Protein AF-A0A1I8GJC5-F1 (afdb_monomer)

Structure (mmCIF, N/CA/C/O backbone):
data_AF-A0A1I8GJC5-F1
#
_entry.id   AF-A0A1I8GJC5-F1
#
loop_
_atom_site.group_PDB
_atom_site.id
_atom_site.type_symbol
_atom_site.label_atom_id
_atom_site.label_alt_id
_atom_site.label_comp_id
_atom_site.label_asym_id
_atom_site.label_entity_id
_atom_site.label_seq_id
_atom_site.pdbx_PDB_ins_code
_atom_site.Cartn_x
_atom_site.Cartn_y
_atom_site.Cartn_z
_atom_site.occupancy
_atom_site.B_iso_or_equiv
_atom_site.auth_seq_id
_atom_site.auth_comp_id
_atom_site.auth_asym_id
_atom_site.auth_atom_id
_atom_site.pdbx_PDB_model_num
ATOM 1 N N . VAL A 1 1 ? -15.280 -0.459 30.182 1.00 90.94 1 VAL A N 1
ATOM 2 C CA . VAL A 1 1 ? -14.118 -1.368 30.127 1.00 90.94 1 VAL A CA 1
ATOM 3 C C . VAL A 1 1 ? -14.474 -2.758 30.652 1.00 90.94 1 VAL A C 1
ATOM 5 O O . VAL A 1 1 ? -15.281 -2.865 31.575 1.00 90.94 1 VAL A O 1
ATOM 8 N N . PHE A 1 2 ? -13.983 -3.815 30.013 1.00 93.38 2 PHE A N 1
ATOM 9 C CA . PHE A 1 2 ? -13.969 -5.197 30.502 1.00 93.38 2 PHE A CA 1
ATOM 10 C C . PHE A 1 2 ? -12.514 -5.591 30.737 1.00 93.38 2 PHE A C 1
ATOM 12 O O . PHE A 1 2 ? -11.687 -5.322 29.874 1.00 93.38 2 PHE A O 1
ATOM 19 N N . THR A 1 3 ? -12.233 -6.234 31.864 1.00 94.88 3 THR A N 1
ATOM 20 C CA . THR A 1 3 ? -10.883 -6.646 32.257 1.00 94.88 3 THR A CA 1
ATOM 21 C C . THR A 1 3 ? -10.835 -8.170 32.285 1.00 94.88 3 THR A C 1
ATOM 23 O O . THR A 1 3 ? -11.665 -8.811 32.934 1.00 94.88 3 THR A O 1
ATOM 26 N N . CYS A 1 4 ? -9.896 -8.764 31.550 1.00 92.88 4 CYS A N 1
ATOM 27 C CA . CYS A 1 4 ? -9.700 -10.208 31.521 1.00 92.88 4 CYS A CA 1
ATOM 28 C C . CYS A 1 4 ? -9.062 -10.684 32.831 1.00 92.88 4 CYS A C 1
ATOM 30 O O . CYS A 1 4 ? -7.981 -10.235 33.188 1.00 92.88 4 CYS A O 1
ATOM 32 N N . LEU A 1 5 ? -9.676 -11.650 33.514 1.00 93.81 5 LEU A N 1
ATOM 33 C CA . LEU A 1 5 ? -9.155 -12.169 34.787 1.00 93.81 5 LEU A CA 1
ATOM 34 C C . LEU A 1 5 ? -7.937 -13.098 34.635 1.00 93.81 5 LEU A C 1
ATOM 36 O O . LEU A 1 5 ? -7.318 -13.447 35.632 1.00 93.81 5 LEU A O 1
ATOM 40 N N . ASN A 1 6 ? -7.606 -13.522 33.411 1.00 95.00 6 ASN A N 1
ATOM 41 C CA . ASN A 1 6 ? -6.483 -14.427 33.147 1.00 95.00 6 ASN A CA 1
ATOM 42 C C . ASN A 1 6 ? -5.209 -13.700 32.684 1.00 95.00 6 ASN A C 1
ATOM 44 O O . ASN A 1 6 ? -4.111 -14.163 32.963 1.00 95.00 6 ASN A O 1
ATOM 48 N N . CYS A 1 7 ? -5.345 -12.597 31.939 1.00 93.62 7 CYS A N 1
ATOM 49 C CA . CYS A 1 7 ? -4.209 -11.844 31.389 1.00 93.62 7 CYS A CA 1
ATOM 50 C C . CYS A 1 7 ? -4.231 -10.349 31.725 1.00 93.62 7 CYS A C 1
ATOM 52 O O . CYS A 1 7 ? -3.437 -9.605 31.163 1.00 93.62 7 CYS A O 1
ATOM 54 N N . GLU A 1 8 ? -5.172 -9.905 32.565 1.00 92.19 8 GLU A N 1
ATOM 55 C CA . GLU A 1 8 ? -5.334 -8.515 33.032 1.00 92.19 8 GLU A CA 1
ATOM 56 C C . GLU A 1 8 ? -5.588 -7.478 31.924 1.00 92.19 8 GLU A C 1
ATOM 58 O O . GLU A 1 8 ? -5.735 -6.291 32.197 1.00 92.19 8 GLU A O 1
ATOM 63 N N . LYS A 1 9 ? -5.734 -7.922 30.669 1.00 92.62 9 LYS A N 1
ATOM 64 C CA . LYS A 1 9 ? -5.998 -7.050 29.528 1.00 92.62 9 LYS A CA 1
ATOM 65 C C . LYS A 1 9 ? -7.361 -6.373 29.641 1.00 92.62 9 LYS A C 1
ATOM 67 O O . LYS A 1 9 ? -8.380 -7.034 29.863 1.00 92.62 9 LYS A O 1
ATOM 72 N N . GLU A 1 10 ? -7.379 -5.072 29.391 1.00 94.69 10 GLU A N 1
ATOM 73 C CA . GLU A 1 10 ? -8.582 -4.255 29.368 1.00 94.69 10 GLU A CA 1
ATOM 74 C C . GLU A 1 10 ? -9.045 -3.977 27.936 1.00 94.69 10 GLU A C 1
ATOM 76 O O . GLU A 1 10 ? -8.264 -3.597 27.070 1.00 94.69 10 GLU A O 1
ATOM 81 N N . VAL A 1 11 ? -10.338 -4.152 27.671 1.00 92.88 11 VAL A N 1
ATOM 82 C CA . VAL A 1 11 ? -10.949 -3.862 26.366 1.00 92.88 11 VAL A CA 1
ATOM 83 C C . VAL A 1 11 ? -12.249 -3.081 26.518 1.00 92.88 11 VAL A C 1
ATOM 85 O O . VAL A 1 11 ? -12.951 -3.134 27.537 1.00 92.88 11 VAL A O 1
ATOM 88 N N . CYS A 1 12 ? -12.621 -2.333 25.487 1.00 91.62 12 CYS A N 1
ATOM 89 C CA . CYS A 1 12 ? -13.912 -1.669 25.432 1.00 91.62 12 CYS A CA 1
ATOM 90 C C . CYS A 1 12 ? -15.041 -2.699 25.271 1.00 91.62 12 CYS A C 1
ATOM 92 O O . CYS A 1 12 ? -15.014 -3.537 24.377 1.00 91.62 12 CYS A O 1
ATOM 94 N N . ARG A 1 13 ? -16.093 -2.605 26.094 1.00 90.75 13 ARG A N 1
ATOM 95 C CA . ARG A 1 13 ? -17.252 -3.521 26.016 1.00 90.75 13 ARG A CA 1
ATOM 96 C C . ARG A 1 13 ? -18.077 -3.349 24.740 1.00 90.75 13 ARG A C 1
ATOM 98 O O . ARG A 1 13 ? -18.859 -4.229 24.413 1.00 90.75 13 ARG A O 1
ATOM 105 N N . LEU A 1 14 ? -17.952 -2.197 24.082 1.00 88.69 14 LEU A N 1
ATOM 106 C CA . LEU A 1 14 ? -18.764 -1.836 22.923 1.00 88.69 14 LEU A CA 1
ATOM 107 C C . LEU A 1 14 ? -18.081 -2.216 21.611 1.00 88.69 14 LEU A C 1
ATOM 109 O O . LEU A 1 14 ? -18.721 -2.800 20.746 1.00 88.69 14 LEU A O 1
ATOM 113 N N . CYS A 1 15 ? -16.793 -1.896 21.462 1.00 86.25 15 CYS A N 1
ATOM 114 C CA . CYS A 1 15 ? -16.058 -2.141 20.219 1.00 86.25 15 CYS A CA 1
ATOM 115 C C . CYS A 1 15 ? -14.988 -3.236 20.321 1.00 86.25 15 CYS A C 1
ATOM 117 O O . CYS A 1 15 ? -14.427 -3.611 19.299 1.00 86.25 15 CYS A O 1
ATOM 119 N N . GLY A 1 16 ? -14.687 -3.744 21.521 1.00 86.94 16 GLY A N 1
ATOM 120 C CA . GLY A 1 16 ? -13.688 -4.797 21.732 1.00 86.94 16 GLY A CA 1
ATOM 121 C C . GLY A 1 16 ? -12.228 -4.353 21.588 1.00 86.94 16 GLY A C 1
ATOM 122 O O . GLY A 1 16 ? -11.339 -5.167 21.816 1.00 86.94 16 GLY A O 1
ATOM 123 N N . THR A 1 17 ? -11.970 -3.088 21.243 1.00 88.00 17 THR A N 1
ATOM 124 C CA . THR A 1 17 ? -10.611 -2.538 21.128 1.00 88.00 17 THR A CA 1
ATOM 125 C C . THR A 1 17 ? -9.936 -2.422 22.489 1.00 88.00 17 THR A C 1
ATOM 127 O O . THR A 1 17 ? -10.617 -2.278 23.510 1.00 88.00 17 THR A O 1
ATOM 130 N N . ASP A 1 18 ? -8.606 -2.459 22.482 1.00 89.75 18 ASP A N 1
ATOM 131 C CA . ASP A 1 18 ? -7.763 -2.241 23.653 1.00 89.75 18 ASP A CA 1
ATOM 132 C C . ASP A 1 18 ? -8.150 -0.955 24.396 1.00 89.75 18 ASP A C 1
ATOM 134 O O . ASP A 1 18 ? -8.343 0.101 23.784 1.00 89.75 18 ASP A O 1
ATOM 138 N N . TRP A 1 19 ? -8.326 -1.050 25.715 1.00 91.31 19 TRP A N 1
ATOM 139 C CA . TRP A 1 19 ? -8.734 0.095 26.519 1.00 91.31 19 TRP A CA 1
ATOM 140 C C . TRP A 1 19 ? -7.640 1.159 26.596 1.00 91.31 19 TRP A C 1
ATOM 142 O O . TRP A 1 19 ? -7.985 2.336 26.657 1.00 91.31 19 TRP A O 1
ATOM 152 N N . GLU A 1 20 ? -6.359 0.784 26.519 1.00 89.81 20 GLU A N 1
ATOM 153 C CA . GLU A 1 20 ? -5.250 1.747 26.539 1.00 89.81 20 GLU A CA 1
ATOM 154 C C . GLU A 1 20 ? -5.315 2.710 25.342 1.00 89.81 20 GLU A C 1
ATOM 156 O O . GLU A 1 20 ? -5.196 3.924 25.507 1.00 89.81 20 GLU A O 1
ATOM 161 N N . GLU A 1 21 ? -5.591 2.196 24.140 1.00 84.06 21 GLU A N 1
ATOM 162 C CA . GLU A 1 21 ? -5.721 3.009 22.920 1.00 84.06 21 GLU A CA 1
ATOM 163 C C . GLU A 1 21 ? -7.069 3.738 22.830 1.00 84.06 21 GLU A C 1
ATOM 165 O O . GLU A 1 21 ? -7.181 4.810 22.218 1.00 84.06 21 GLU A O 1
ATOM 170 N N . HIS A 1 22 ? -8.097 3.151 23.446 1.00 85.75 22 HIS A N 1
ATOM 171 C CA . HIS A 1 22 ? -9.460 3.669 23.493 1.00 85.75 22 HIS A CA 1
ATOM 172 C C . HIS A 1 22 ? -9.658 4.755 24.569 1.00 85.75 22 HIS A C 1
ATOM 174 O O . HIS A 1 22 ? -10.616 5.531 24.491 1.00 85.75 22 HIS A O 1
ATOM 180 N N . PHE A 1 23 ? -8.811 4.821 25.599 1.00 90.06 23 PHE A N 1
ATOM 181 C CA . PHE A 1 23 ? -9.023 5.693 26.754 1.00 90.06 23 PHE A CA 1
ATOM 182 C C . PHE A 1 23 ? -9.171 7.170 26.346 1.00 90.06 23 PHE A C 1
ATOM 184 O O . PHE A 1 23 ? -8.359 7.727 25.611 1.00 90.06 23 PHE A O 1
ATOM 191 N N . GLY A 1 24 ? -10.246 7.815 26.815 1.00 89.25 24 GLY A N 1
ATOM 192 C CA . GLY A 1 24 ? -10.547 9.218 26.502 1.00 89.25 24 GLY A CA 1
ATOM 193 C C . GLY A 1 24 ? -11.138 9.479 25.110 1.00 89.25 24 GLY A C 1
ATOM 194 O O . GLY A 1 24 ? -11.422 10.632 24.796 1.00 89.25 24 GLY A O 1
ATOM 195 N N . LYS A 1 25 ? -11.369 8.440 24.298 1.00 89.56 25 LYS A N 1
ATOM 196 C CA . LYS A 1 25 ? -11.971 8.531 22.959 1.00 89.56 25 LYS A CA 1
ATOM 197 C C . LYS A 1 25 ? -13.309 7.791 22.905 1.00 89.56 25 LYS A C 1
ATOM 199 O O . LYS A 1 25 ? -13.568 6.848 23.656 1.00 89.56 25 LYS A O 1
ATOM 204 N N . ARG A 1 26 ? -14.192 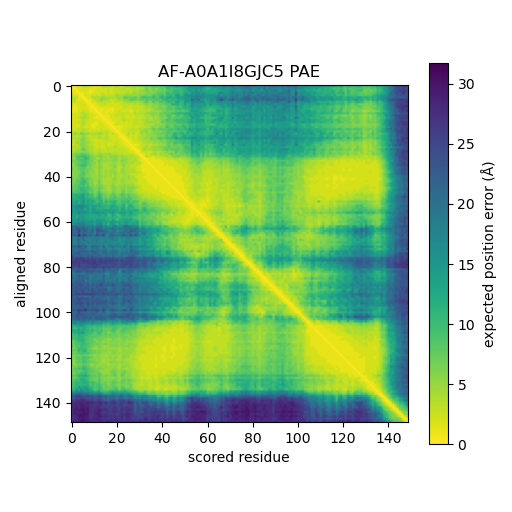8.219 22.007 1.00 88.31 26 ARG A N 1
ATOM 205 C CA . ARG A 1 26 ? -15.431 7.509 21.662 1.00 88.31 26 ARG A CA 1
ATOM 206 C C . ARG A 1 26 ? -15.097 6.300 20.792 1.00 88.31 26 ARG A C 1
ATOM 208 O O . ARG A 1 26 ? -14.155 6.343 20.009 1.00 88.31 26 ARG A O 1
ATOM 215 N N . CYS A 1 27 ? -15.936 5.263 20.829 1.00 87.38 27 CYS A N 1
ATOM 216 C CA . CYS A 1 27 ? -15.761 4.085 19.966 1.00 87.38 27 CYS A CA 1
ATOM 217 C C . CYS A 1 27 ? -15.697 4.440 18.471 1.00 87.38 27 CYS A C 1
ATOM 219 O O . CYS A 1 27 ? -15.063 3.731 17.703 1.00 87.38 27 CYS A O 1
ATOM 221 N N . SER A 1 28 ? -16.344 5.536 18.062 1.00 84.81 28 SER A N 1
ATOM 222 C CA . SER A 1 28 ? -16.302 6.060 16.696 1.00 84.81 28 SER A CA 1
ATOM 223 C C . SER A 1 28 ? -14.996 6.773 16.339 1.00 84.81 28 SER A C 1
ATOM 225 O O . SER A 1 28 ? -14.765 7.034 15.175 1.00 84.81 28 SER A O 1
ATOM 227 N N . GLU A 1 29 ? -14.169 7.171 17.299 1.00 84.56 29 GLU A N 1
ATOM 228 C CA . GLU A 1 29 ? -12.904 7.877 17.031 1.00 84.56 29 GLU A CA 1
ATOM 229 C C . GLU A 1 29 ? -11.730 6.898 16.886 1.00 84.56 29 GLU A C 1
ATOM 231 O O . GLU A 1 29 ? -10.662 7.260 16.390 1.00 84.56 29 GLU A O 1
ATOM 236 N N . ILE A 1 30 ? -11.939 5.646 17.295 1.00 86.69 30 ILE A N 1
ATOM 237 C CA . ILE A 1 30 ? -10.953 4.575 17.228 1.00 86.69 30 ILE A CA 1
ATOM 238 C C . ILE A 1 30 ? -11.046 3.865 15.883 1.00 86.69 30 ILE A C 1
ATOM 240 O O . ILE A 1 30 ? -12.098 3.353 15.502 1.00 86.69 30 ILE A O 1
ATOM 244 N N . GLU A 1 31 ? -9.919 3.833 15.176 1.00 83.31 31 GLU A N 1
ATOM 245 C CA . GLU A 1 31 ? -9.760 3.022 13.971 1.00 83.31 31 GLU A CA 1
ATOM 246 C C . GLU A 1 31 ? -9.808 1.551 14.372 1.00 83.31 31 GLU A C 1
ATOM 248 O O . GLU A 1 31 ? -9.066 1.112 15.252 1.00 83.31 31 GLU A O 1
ATOM 253 N N . ARG A 1 32 ? -10.708 0.784 13.761 1.00 84.38 32 ARG A N 1
ATOM 254 C CA . ARG A 1 32 ? -10.791 -0.654 14.039 1.00 84.38 32 ARG A CA 1
ATOM 255 C C . ARG A 1 32 ? -9.634 -1.376 13.355 1.00 84.38 32 ARG A C 1
ATOM 257 O O . ARG A 1 32 ? -9.226 -0.983 12.268 1.00 84.38 32 ARG A O 1
ATOM 264 N N . ASP A 1 33 ? -9.199 -2.509 13.900 1.00 85.62 33 ASP A N 1
ATOM 265 C CA . ASP A 1 33 ? -8.122 -3.321 13.306 1.00 85.62 33 ASP A CA 1
ATOM 266 C C . ASP A 1 33 ? -8.358 -3.652 11.823 1.00 85.62 33 ASP A C 1
ATOM 268 O O . ASP A 1 33 ? -7.426 -3.654 11.018 1.00 85.62 33 ASP A O 1
ATOM 272 N N . ALA A 1 34 ? -9.615 -3.898 11.439 1.00 87.31 34 ALA A N 1
ATOM 273 C CA . ALA A 1 34 ? -9.997 -4.142 10.048 1.00 87.31 34 ALA A CA 1
ATOM 274 C C . ALA A 1 34 ? -9.783 -2.911 9.144 1.00 87.31 34 ALA A C 1
ATOM 276 O O . ALA A 1 34 ? -9.317 -3.054 8.015 1.00 87.31 34 ALA A O 1
ATOM 277 N N . GLU A 1 35 ? -10.072 -1.713 9.654 1.00 89.88 35 GLU A N 1
ATOM 278 C CA . GLU A 1 35 ? -9.872 -0.438 8.959 1.00 89.88 35 GLU A CA 1
ATOM 279 C C . GLU A 1 35 ? -8.374 -0.135 8.815 1.00 89.88 35 GLU A C 1
ATOM 281 O O . GLU A 1 35 ? -7.905 0.127 7.705 1.00 89.88 35 GLU A O 1
ATOM 286 N N . THR A 1 36 ? -7.602 -0.329 9.891 1.00 89.62 36 THR A N 1
ATOM 287 C CA . THR A 1 36 ? -6.137 -0.213 9.885 1.00 89.62 36 THR A CA 1
ATOM 288 C C . THR A 1 36 ? -5.502 -1.175 8.882 1.00 89.62 36 THR A C 1
ATOM 290 O O . THR A 1 36 ? -4.612 -0.797 8.117 1.00 89.62 36 THR A O 1
ATOM 293 N N . ARG A 1 37 ? -5.965 -2.432 8.847 1.00 92.06 37 ARG A N 1
ATOM 294 C CA . ARG A 1 37 ? -5.484 -3.441 7.897 1.00 92.06 37 ARG A CA 1
ATOM 295 C C . ARG A 1 37 ? -5.800 -3.050 6.456 1.00 92.06 37 ARG A C 1
ATOM 297 O O . ARG A 1 37 ? -4.929 -3.197 5.603 1.00 92.06 37 ARG A O 1
ATOM 304 N N . LEU A 1 38 ? -7.008 -2.554 6.184 1.00 93.69 38 LEU A N 1
ATOM 305 C CA . LEU A 1 38 ? -7.395 -2.077 4.857 1.00 93.69 38 LEU A CA 1
ATOM 306 C C . LEU A 1 38 ? -6.493 -0.922 4.418 1.00 93.69 38 LEU A C 1
ATOM 308 O O . LEU A 1 38 ? -5.924 -0.975 3.329 1.00 93.69 38 LEU A O 1
ATOM 312 N N . ARG A 1 39 ? -6.306 0.092 5.270 1.00 92.56 39 ARG A N 1
ATOM 313 C CA . ARG A 1 39 ? -5.424 1.228 4.969 1.00 92.56 39 ARG A CA 1
ATOM 314 C C . ARG A 1 39 ? -4.005 0.759 4.652 1.00 92.56 39 ARG A C 1
ATOM 316 O O . ARG A 1 39 ? -3.462 1.117 3.607 1.00 92.56 39 ARG A O 1
ATOM 323 N N . ARG A 1 40 ? -3.442 -0.095 5.511 1.00 93.25 40 ARG A N 1
ATOM 324 C CA . ARG A 1 40 ? -2.097 -0.656 5.341 1.00 93.25 40 ARG A CA 1
ATOM 325 C C . ARG A 1 40 ? -1.952 -1.444 4.040 1.00 93.25 40 ARG A C 1
ATOM 327 O O . ARG A 1 40 ? -0.970 -1.263 3.330 1.00 93.25 40 ARG A O 1
ATOM 334 N N . GLU A 1 41 ? -2.931 -2.276 3.699 1.00 95.31 41 GLU A N 1
ATOM 335 C CA . GLU A 1 41 ? -2.932 -3.046 2.450 1.00 95.31 41 GLU A CA 1
ATOM 336 C C . GLU A 1 41 ? -2.814 -2.125 1.226 1.00 95.31 41 GLU A C 1
ATOM 338 O O . GLU A 1 41 ? -2.015 -2.372 0.321 1.00 95.31 41 GLU A O 1
ATOM 343 N N . PHE A 1 42 ? -3.580 -1.032 1.194 1.00 95.06 42 PHE A N 1
ATOM 344 C CA . PHE A 1 42 ? -3.494 -0.080 0.090 1.00 95.06 42 PHE A CA 1
ATOM 345 C C . PHE A 1 42 ? -2.188 0.726 0.106 1.00 95.06 42 PHE A C 1
ATOM 347 O O . PHE A 1 42 ? -1.644 0.992 -0.964 1.00 95.06 42 PHE A O 1
ATOM 354 N N . GLU A 1 43 ? -1.647 1.078 1.274 1.00 92.31 43 GLU A N 1
ATOM 355 C CA . GLU A 1 43 ? -0.326 1.716 1.407 1.00 92.31 43 GLU A CA 1
ATOM 356 C C . GLU A 1 43 ? 0.808 0.841 0.867 1.00 92.31 43 GLU A C 1
ATOM 358 O O . GLU A 1 43 ? 1.665 1.315 0.113 1.00 92.31 43 GLU A O 1
ATOM 363 N N . GLU A 1 44 ? 0.776 -0.452 1.175 1.00 93.88 44 GLU A N 1
ATOM 364 C CA . GLU A 1 44 ? 1.716 -1.436 0.645 1.00 93.88 44 GLU A CA 1
ATOM 365 C C . GLU A 1 44 ? 1.566 -1.567 -0.880 1.00 93.88 44 GLU A C 1
ATOM 367 O O . GLU A 1 44 ? 2.562 -1.520 -1.605 1.00 93.88 44 GLU A O 1
ATOM 372 N N . ARG A 1 45 ? 0.332 -1.606 -1.406 1.00 94.00 45 ARG A N 1
ATOM 373 C CA . ARG A 1 45 ? 0.071 -1.622 -2.860 1.00 94.00 45 ARG A CA 1
ATOM 374 C C . ARG A 1 45 ? 0.554 -0.351 -3.566 1.00 94.00 45 ARG A C 1
ATOM 376 O O . ARG A 1 45 ? 1.124 -0.441 -4.652 1.00 94.00 45 ARG A O 1
ATOM 383 N N . MET A 1 46 ? 0.360 0.824 -2.967 1.00 91.75 46 MET A N 1
ATOM 384 C CA . MET A 1 46 ? 0.862 2.096 -3.509 1.00 91.75 46 MET A CA 1
ATOM 385 C C . MET A 1 46 ? 2.390 2.142 -3.511 1.00 91.75 46 MET A C 1
ATOM 387 O O . MET A 1 46 ? 2.989 2.653 -4.456 1.00 91.75 46 MET A O 1
ATOM 391 N N . THR A 1 47 ? 3.021 1.579 -2.482 1.00 91.00 47 THR A N 1
ATOM 392 C CA . THR A 1 47 ? 4.480 1.444 -2.415 1.00 91.00 47 THR A CA 1
ATOM 393 C C . THR A 1 47 ? 4.980 0.508 -3.514 1.00 91.00 47 THR A C 1
ATOM 395 O O . THR A 1 47 ? 5.905 0.853 -4.247 1.00 91.00 47 THR A O 1
ATOM 398 N N . GLN A 1 48 ? 4.308 -0.628 -3.713 1.00 90.31 48 GLN A N 1
ATOM 399 C CA . GLN A 1 48 ? 4.635 -1.584 -4.769 1.00 90.31 48 GLN A CA 1
ATOM 400 C C . GLN A 1 48 ? 4.465 -0.995 -6.179 1.00 90.31 48 GLN A C 1
ATOM 402 O O . GLN A 1 48 ? 5.222 -1.354 -7.076 1.00 90.31 48 GLN A O 1
ATOM 407 N N . ALA A 1 49 ? 3.531 -0.060 -6.385 1.00 88.81 49 ALA A N 1
ATOM 408 C CA . ALA A 1 49 ? 3.338 0.609 -7.675 1.00 88.81 49 ALA A CA 1
ATOM 409 C C . ALA A 1 49 ? 4.562 1.428 -8.140 1.00 88.81 49 ALA A C 1
ATOM 411 O O . ALA A 1 49 ? 4.723 1.655 -9.343 1.00 88.81 49 ALA A O 1
ATOM 412 N N . ARG A 1 50 ? 5.440 1.830 -7.208 1.00 87.44 50 ARG A N 1
ATOM 413 C CA . ARG A 1 50 ? 6.720 2.516 -7.484 1.00 87.44 50 ARG A CA 1
ATOM 414 C C . ARG A 1 50 ? 7.882 1.558 -7.739 1.00 87.44 50 ARG A C 1
ATOM 416 O O . ARG A 1 50 ? 8.953 1.956 -8.190 1.00 87.44 50 A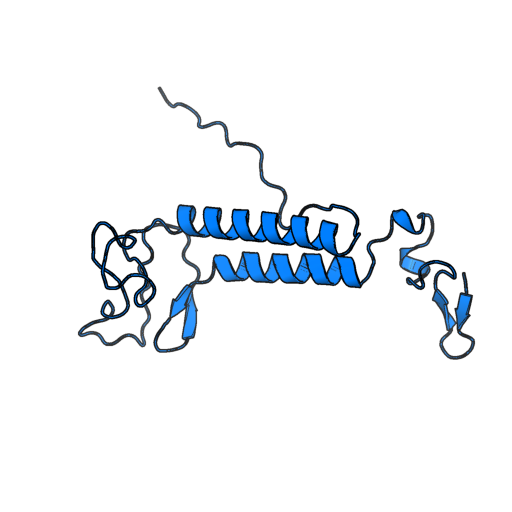RG A O 1
ATOM 423 N N . VAL A 1 51 ? 7.697 0.279 -7.430 1.00 88.00 51 VAL A N 1
ATOM 424 C CA . VAL A 1 51 ? 8.719 -0.744 -7.624 1.00 88.00 51 VAL A CA 1
ATOM 425 C C . VAL A 1 51 ? 8.563 -1.332 -9.020 1.00 88.00 51 VAL A C 1
ATOM 427 O O . VAL A 1 51 ? 7.490 -1.783 -9.421 1.00 88.00 51 VAL A O 1
ATOM 430 N N . ARG A 1 52 ? 9.658 -1.359 -9.778 1.00 83.44 52 ARG A N 1
ATOM 431 C CA . ARG A 1 52 ? 9.754 -2.101 -11.034 1.00 83.44 52 ARG A CA 1
ATOM 432 C C . ARG A 1 52 ? 10.457 -3.423 -10.765 1.00 83.44 52 ARG A C 1
ATOM 434 O O . ARG A 1 52 ? 11.507 -3.462 -10.133 1.00 83.44 52 ARG A O 1
ATOM 441 N N . THR A 1 53 ? 9.878 -4.517 -11.238 1.00 84.38 53 THR A N 1
ATOM 442 C CA . THR A 1 53 ? 10.423 -5.862 -11.033 1.00 84.38 53 THR A CA 1
ATOM 443 C C . THR A 1 53 ? 11.073 -6.346 -12.319 1.00 84.38 53 THR A C 1
ATOM 445 O O . THR A 1 53 ? 10.434 -6.359 -13.370 1.00 84.38 53 THR A O 1
ATOM 448 N N . CYS A 1 54 ? 12.336 -6.773 -12.246 1.00 82.12 54 CYS A N 1
ATOM 449 C CA . CYS A 1 54 ? 13.009 -7.384 -13.389 1.00 82.12 54 CYS A CA 1
ATOM 450 C C . CYS A 1 54 ? 12.252 -8.638 -13.842 1.00 82.12 54 CYS A C 1
ATOM 452 O O . CYS A 1 54 ? 11.993 -9.536 -13.042 1.00 82.12 54 CYS A O 1
ATOM 454 N N . TYR A 1 55 ? 11.918 -8.738 -15.128 1.00 78.50 55 TYR A N 1
ATOM 455 C CA . TYR A 1 55 ? 11.149 -9.875 -15.633 1.00 78.50 55 TYR A CA 1
ATOM 456 C C . TYR A 1 55 ? 11.914 -11.208 -15.541 1.00 78.50 55 TYR A C 1
ATOM 458 O O . TYR A 1 55 ? 11.267 -12.239 -15.355 1.00 78.50 55 TYR A O 1
ATOM 466 N N . GLN A 1 56 ? 13.254 -11.176 -15.594 1.00 79.75 56 GLN A N 1
ATOM 467 C CA . GLN A 1 56 ? 14.128 -12.351 -15.484 1.00 79.75 56 GLN A CA 1
ATOM 468 C C . GLN A 1 56 ? 14.380 -12.756 -14.027 1.00 79.75 56 GLN A C 1
ATOM 470 O O . GLN A 1 56 ? 13.867 -13.770 -13.565 1.00 79.75 56 GLN A O 1
ATOM 475 N N . CYS A 1 57 ? 15.141 -11.957 -13.274 1.00 86.56 57 CYS A N 1
ATOM 476 C CA . CYS A 1 57 ? 15.604 -12.330 -11.931 1.00 86.56 57 CYS A CA 1
ATOM 477 C C . CYS A 1 57 ? 14.685 -11.873 -10.790 1.00 86.56 57 CYS A C 1
ATOM 479 O O . CYS A 1 57 ? 14.972 -12.150 -9.631 1.00 86.56 57 CYS A O 1
ATOM 481 N N . LYS A 1 58 ? 13.592 -11.160 -11.098 1.00 86.12 58 LYS A N 1
ATOM 482 C CA . LYS A 1 58 ? 12.612 -10.640 -10.126 1.00 86.12 58 LYS A CA 1
ATOM 483 C C . LYS A 1 58 ? 13.164 -9.641 -9.102 1.00 86.12 58 LYS A C 1
ATOM 485 O O . LYS A 1 58 ? 12.448 -9.264 -8.178 1.00 86.12 58 LYS A O 1
ATOM 490 N N . THR A 1 59 ? 14.383 -9.138 -9.294 1.00 87.62 59 THR A N 1
ATOM 491 C CA . THR A 1 59 ? 14.935 -8.063 -8.464 1.00 87.62 59 THR A CA 1
ATOM 492 C C . THR A 1 59 ? 14.065 -6.810 -8.546 1.00 87.62 59 THR A C 1
ATOM 494 O O . THR A 1 59 ? 13.693 -6.369 -9.638 1.00 87.62 59 THR A O 1
ATOM 497 N N . ALA A 1 60 ? 13.756 -6.247 -7.379 1.00 86.88 60 ALA A N 1
ATOM 498 C CA . ALA A 1 60 ? 13.066 -4.976 -7.230 1.00 86.88 60 ALA A CA 1
ATOM 499 C C . ALA A 1 60 ? 14.021 -3.809 -7.519 1.00 86.88 60 ALA A C 1
ATOM 501 O O . ALA A 1 60 ? 15.114 -3.732 -6.960 1.00 86.88 60 ALA A O 1
ATOM 502 N N . VAL A 1 61 ? 13.595 -2.895 -8.383 1.00 83.81 61 VAL A N 1
ATOM 503 C CA . VAL A 1 61 ? 14.327 -1.689 -8.773 1.00 83.81 61 VAL A CA 1
ATOM 504 C C . VAL A 1 61 ? 13.399 -0.495 -8.586 1.00 83.81 61 VAL A C 1
ATOM 506 O O . VAL A 1 61 ? 12.299 -0.470 -9.136 1.00 83.81 61 VAL A O 1
ATOM 509 N N . MET A 1 62 ? 13.834 0.501 -7.816 1.00 82.81 62 MET A N 1
ATOM 510 C CA . MET A 1 62 ? 13.147 1.793 -7.743 1.00 82.81 62 MET A CA 1
ATOM 511 C C . MET A 1 62 ? 13.702 2.720 -8.819 1.00 82.81 62 MET A C 1
ATOM 513 O O . MET A 1 62 ? 14.919 2.866 -8.947 1.00 82.81 62 MET A O 1
ATOM 517 N N . LYS A 1 63 ? 12.813 3.340 -9.597 1.00 77.38 63 LYS A N 1
ATOM 518 C CA . LYS A 1 63 ? 13.189 4.283 -10.649 1.00 77.38 63 LYS A CA 1
ATOM 519 C C . LYS A 1 63 ? 12.597 5.651 -10.333 1.00 77.38 63 LYS A C 1
ATOM 521 O O . LYS A 1 63 ? 11.391 5.798 -10.274 1.00 77.38 63 LYS A O 1
ATOM 526 N N . ASN A 1 64 ? 13.451 6.658 -10.173 1.00 69.06 64 ASN A N 1
ATOM 527 C CA . ASN A 1 64 ? 13.027 7.994 -9.735 1.00 69.06 64 ASN A CA 1
ATOM 528 C C . ASN A 1 64 ? 12.641 8.941 -10.890 1.00 69.06 64 ASN A C 1
ATOM 530 O O . ASN A 1 64 ? 12.491 10.136 -10.662 1.00 69.06 64 ASN A O 1
ATOM 534 N N . GLY A 1 65 ? 12.538 8.448 -12.130 1.00 71.94 65 GLY A N 1
ATOM 535 C CA . GLY A 1 65 ? 12.150 9.268 -13.281 1.00 71.94 65 GLY A CA 1
ATOM 536 C C . GLY A 1 65 ? 12.607 8.723 -14.632 1.00 71.94 65 GLY A C 1
ATOM 537 O O . GLY A 1 65 ? 13.413 7.795 -14.718 1.00 71.94 65 GLY A O 1
ATOM 538 N N . GLY A 1 66 ? 12.092 9.324 -15.705 1.00 79.06 66 GLY A N 1
ATOM 539 C CA . GLY A 1 66 ? 12.342 8.909 -17.087 1.00 79.06 66 GLY A CA 1
ATOM 540 C C . GLY A 1 66 ? 11.403 7.798 -17.567 1.00 79.06 66 GLY A C 1
ATOM 541 O O . GLY A 1 66 ? 10.382 7.506 -16.947 1.00 79.06 66 GLY A O 1
ATOM 542 N N . CYS A 1 67 ? 11.745 7.184 -18.698 1.00 76.75 67 CYS A N 1
ATOM 543 C CA . CYS A 1 67 ? 10.950 6.124 -19.329 1.00 76.75 67 CYS A CA 1
ATOM 544 C C . CYS A 1 67 ? 10.890 4.841 -18.467 1.00 76.75 67 CYS A C 1
ATOM 546 O O . CYS A 1 67 ? 11.600 4.758 -17.476 1.00 76.75 67 CYS A O 1
ATOM 548 N N . ASN A 1 68 ? 10.146 3.789 -18.810 1.00 74.81 68 ASN A N 1
ATOM 549 C CA . ASN A 1 68 ? 10.098 2.561 -17.983 1.00 74.81 68 ASN A CA 1
ATOM 550 C C . ASN A 1 68 ? 11.330 1.631 -18.122 1.00 74.81 68 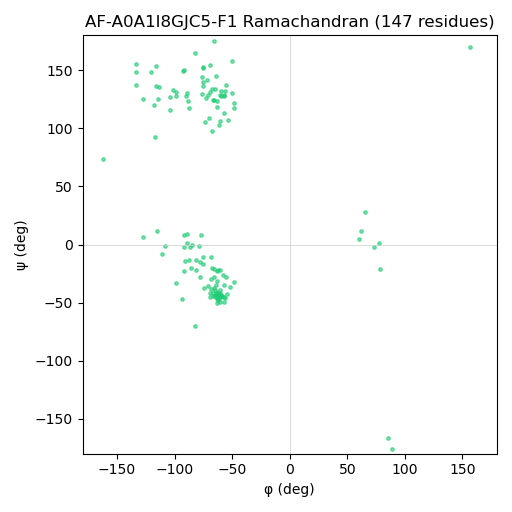ASN A C 1
ATOM 552 O O . ASN A 1 68 ? 11.350 0.530 -17.576 1.00 74.81 68 ASN A O 1
ATOM 556 N N . HIS A 1 69 ? 12.386 2.063 -18.820 1.00 75.81 69 HIS A N 1
ATOM 557 C CA . HIS A 1 69 ? 13.607 1.273 -19.010 1.00 75.81 69 HIS A CA 1
ATOM 558 C C . HIS A 1 69 ? 14.350 0.984 -17.689 1.00 75.81 69 HIS A C 1
ATOM 560 O O . HIS A 1 69 ? 14.769 1.909 -16.992 1.00 75.81 69 HIS A O 1
ATOM 566 N N . ILE A 1 70 ? 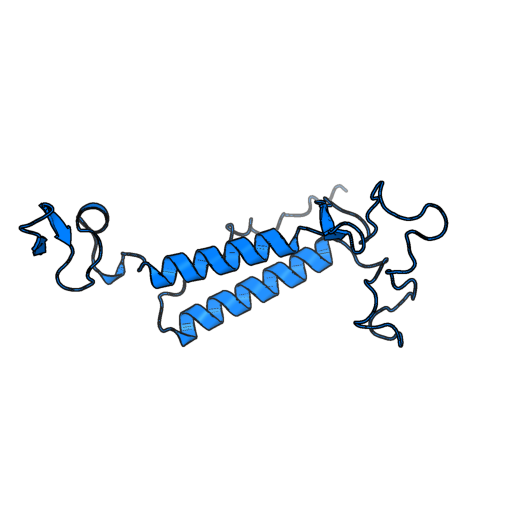14.584 -0.289 -17.372 1.00 77.19 70 ILE A N 1
ATOM 567 C CA . ILE A 1 70 ? 15.397 -0.712 -16.225 1.00 77.19 70 ILE A CA 1
ATOM 568 C C . ILE A 1 70 ? 16.642 -1.462 -16.703 1.00 77.19 70 ILE A C 1
ATOM 570 O O . ILE A 1 70 ? 16.550 -2.334 -17.563 1.00 77.19 70 ILE A O 1
ATOM 574 N N . THR A 1 71 ? 17.797 -1.160 -16.109 1.00 74.38 71 THR A N 1
ATOM 575 C CA . THR A 1 71 ? 19.034 -1.920 -16.331 1.00 74.38 71 THR A CA 1
ATOM 576 C C . THR A 1 71 ? 1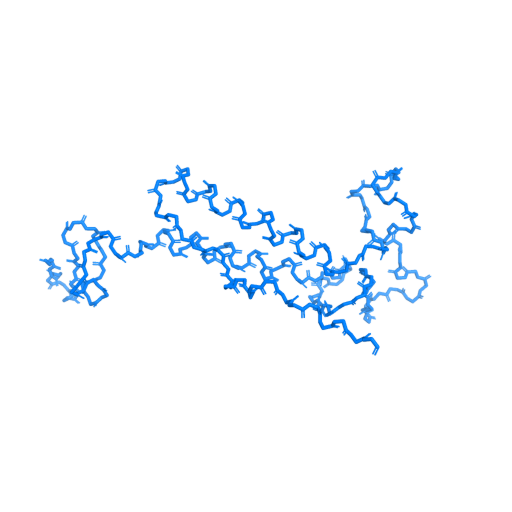9.214 -2.906 -15.183 1.00 74.38 71 THR A C 1
ATOM 578 O O . THR A 1 71 ? 19.187 -2.518 -14.017 1.00 74.38 71 THR A O 1
ATOM 581 N N . CYS A 1 72 ? 19.415 -4.184 -15.494 1.00 76.69 72 CYS A N 1
ATOM 582 C CA . CYS A 1 72 ? 19.712 -5.221 -14.511 1.00 76.69 72 CYS A CA 1
ATOM 583 C C . CYS A 1 72 ? 20.882 -6.075 -15.015 1.00 76.69 72 CYS A C 1
ATOM 585 O O . CYS A 1 72 ? 20.927 -6.432 -16.189 1.00 76.69 72 CYS A O 1
ATOM 587 N N . SER A 1 73 ? 21.822 -6.405 -14.126 1.00 78.06 73 SER A N 1
ATOM 588 C CA . SER A 1 73 ? 23.032 -7.179 -14.447 1.00 78.06 73 SER A CA 1
ATOM 589 C C . SER A 1 73 ? 22.747 -8.604 -14.925 1.00 78.06 73 SER A C 1
ATOM 591 O O . SER A 1 73 ? 23.573 -9.196 -15.608 1.00 78.06 73 SER A O 1
ATOM 593 N N . SER A 1 74 ? 21.582 -9.154 -14.581 1.00 76.50 74 SER A N 1
ATOM 594 C CA . SER A 1 74 ? 21.145 -10.486 -15.007 1.00 76.50 74 SER A CA 1
ATOM 595 C C . SER A 1 74 ? 20.439 -10.493 -16.366 1.00 76.50 74 SER A C 1
ATOM 597 O O . SER A 1 74 ? 20.013 -11.556 -16.813 1.00 76.50 74 SER A O 1
ATOM 599 N N . LEU A 1 75 ? 20.251 -9.335 -17.010 1.00 74.06 75 LEU A N 1
ATOM 600 C CA . LEU A 1 75 ? 19.648 -9.290 -18.339 1.00 74.06 75 LEU A CA 1
ATOM 601 C C . LEU A 1 75 ? 20.658 -9.743 -19.400 1.00 74.06 75 LEU A C 1
ATOM 603 O O . LEU A 1 75 ? 21.829 -9.364 -19.330 1.00 74.06 75 LEU A O 1
ATOM 607 N N . PRO A 1 76 ? 20.222 -10.529 -20.399 1.00 70.12 76 PRO A N 1
ATOM 608 C CA . PRO A 1 76 ? 21.098 -10.937 -21.484 1.00 70.12 76 PRO A CA 1
ATOM 609 C C . PRO A 1 76 ? 21.606 -9.706 -22.239 1.00 70.12 76 PRO A C 1
ATOM 611 O O . PRO A 1 76 ? 20.817 -8.873 -22.684 1.00 70.12 76 PRO A O 1
ATOM 614 N N . ALA A 1 77 ? 22.927 -9.624 -22.421 1.00 68.12 77 ALA A N 1
ATOM 615 C CA . ALA A 1 77 ? 23.589 -8.514 -23.111 1.00 68.12 77 ALA A CA 1
ATOM 616 C C . ALA A 1 77 ? 23.097 -8.310 -24.556 1.00 68.12 77 ALA A C 1
ATOM 618 O O . ALA A 1 77 ? 23.143 -7.194 -25.065 1.00 68.12 77 ALA A O 1
ATOM 619 N N . ASN A 1 78 ? 22.603 -9.375 -25.198 1.00 69.25 78 ASN A N 1
ATOM 620 C CA . ASN A 1 78 ? 22.210 -9.350 -26.606 1.00 69.25 78 ASN A CA 1
ATOM 621 C C . ASN A 1 78 ? 20.775 -8.853 -26.856 1.00 69.25 78 ASN A C 1
ATOM 623 O O . ASN A 1 78 ? 20.498 -8.444 -27.977 1.00 69.25 78 ASN A O 1
ATOM 627 N N . ASP A 1 79 ? 19.875 -8.871 -25.860 1.00 68.19 79 ASP A N 1
ATOM 628 C CA . ASP A 1 79 ? 18.521 -8.299 -26.004 1.00 68.19 79 ASP A CA 1
ATOM 629 C C . ASP A 1 79 ? 17.824 -8.040 -24.645 1.00 68.19 79 ASP A C 1
ATOM 631 O O . ASP A 1 79 ? 16.890 -8.754 -24.247 1.00 68.19 79 ASP A O 1
ATOM 635 N N . PRO A 1 80 ? 18.246 -7.004 -23.899 1.00 65.19 80 PRO A N 1
ATOM 636 C CA . PRO A 1 80 ? 17.607 -6.653 -22.632 1.00 65.19 80 PRO A CA 1
ATOM 637 C C . PRO A 1 80 ? 16.177 -6.097 -22.803 1.00 65.19 80 PRO A C 1
ATOM 639 O O . PRO A 1 80 ? 15.440 -5.997 -21.816 1.00 65.19 80 PRO A O 1
ATOM 642 N N . TYR A 1 81 ? 15.752 -5.782 -24.036 1.00 69.88 81 TYR A N 1
ATOM 643 C CA . TYR A 1 81 ? 14.503 -5.073 -24.337 1.00 69.88 81 TYR A CA 1
ATOM 644 C C . TYR A 1 81 ? 13.407 -5.933 -24.967 1.00 69.88 81 TYR A C 1
ATOM 646 O O . TYR A 1 81 ? 12.303 -5.432 -25.163 1.00 69.88 81 TYR A O 1
ATOM 654 N N . SER A 1 82 ? 13.648 -7.220 -25.214 1.00 72.69 82 SER A N 1
ATOM 655 C CA . SER A 1 82 ? 12.638 -8.172 -25.711 1.00 72.69 82 SER A CA 1
ATOM 656 C C . SER A 1 82 ? 11.303 -8.147 -24.946 1.00 72.69 82 SER A C 1
ATOM 658 O O . SER A 1 82 ? 10.244 -8.366 -25.539 1.00 72.69 82 SER A O 1
ATOM 660 N N . HIS A 1 83 ? 11.336 -7.851 -23.642 1.00 75.50 83 HIS A N 1
ATOM 661 C CA . HIS A 1 83 ? 10.146 -7.760 -22.791 1.00 75.50 83 HIS A CA 1
ATOM 662 C C . HIS A 1 83 ? 9.393 -6.421 -22.883 1.00 75.50 83 HIS A C 1
ATOM 664 O O . HIS A 1 83 ? 8.261 -6.321 -22.399 1.00 75.50 83 HIS A O 1
ATOM 670 N N . PHE A 1 84 ? 10.001 -5.395 -23.485 1.00 78.19 84 PHE A N 1
ATOM 671 C CA . PHE A 1 84 ? 9.377 -4.098 -23.695 1.00 78.19 84 PHE A CA 1
ATOM 672 C C . PHE A 1 84 ? 8.692 -4.016 -25.069 1.00 78.19 84 PHE A C 1
ATOM 674 O O . PHE A 1 84 ? 9.095 -4.619 -26.066 1.00 78.19 84 PHE A O 1
ATOM 681 N N . CYS A 1 85 ? 7.622 -3.234 -25.119 1.00 80.19 85 CYS A N 1
ATOM 682 C CA . CYS A 1 85 ? 6.981 -2.760 -26.326 1.00 80.19 85 CYS A CA 1
ATOM 683 C C . CYS A 1 85 ? 7.667 -1.457 -26.758 1.00 80.19 85 CYS A C 1
ATOM 685 O O . CYS A 1 85 ? 7.607 -0.453 -26.043 1.00 80.19 85 CYS A O 1
ATOM 687 N N . ASN A 1 86 ? 8.286 -1.485 -27.941 1.00 76.75 86 ASN A N 1
ATOM 688 C CA . ASN A 1 86 ? 8.917 -0.325 -28.581 1.00 76.75 86 ASN A CA 1
ATOM 689 C C . ASN A 1 86 ? 7.973 0.430 -29.533 1.00 76.75 86 ASN A C 1
ATOM 691 O O . ASN A 1 86 ? 8.420 1.316 -30.257 1.00 76.75 86 ASN A O 1
ATOM 695 N N . HIS A 1 87 ? 6.682 0.088 -29.570 1.00 77.38 87 HIS A N 1
ATOM 696 C CA . HIS A 1 87 ? 5.739 0.812 -30.416 1.00 77.38 87 HIS A CA 1
ATOM 697 C C . HIS A 1 87 ? 5.453 2.206 -29.840 1.00 77.38 87 HIS A C 1
ATOM 699 O O . HIS A 1 87 ? 5.267 2.325 -28.627 1.00 77.38 87 HIS A O 1
ATOM 705 N N . PRO A 1 88 ? 5.321 3.237 -30.699 1.00 72.31 88 PRO A N 1
ATOM 706 C CA . PRO A 1 88 ? 5.009 4.602 -30.273 1.00 72.31 88 PRO A CA 1
ATOM 707 C C . PRO A 1 88 ? 3.708 4.717 -29.478 1.00 72.31 88 PRO A C 1
ATOM 709 O O . PRO A 1 88 ? 3.597 5.522 -28.558 1.00 72.31 88 PRO A O 1
ATOM 712 N N . ASN A 1 89 ? 2.716 3.897 -29.834 1.00 74.69 89 ASN A N 1
ATOM 713 C CA . ASN A 1 89 ? 1.473 3.771 -29.093 1.00 74.69 89 ASN A CA 1
ATOM 714 C C . ASN A 1 89 ? 1.335 2.337 -28.557 1.00 74.69 89 ASN A C 1
ATOM 716 O O . ASN A 1 89 ? 0.809 1.469 -29.258 1.00 74.69 89 ASN A O 1
ATOM 720 N N . PRO A 1 90 ? 1.789 2.067 -27.322 1.00 68.12 90 PRO A N 1
ATOM 721 C CA . PRO A 1 90 ? 1.695 0.736 -26.736 1.00 68.12 90 PRO A CA 1
ATOM 722 C C . PRO A 1 90 ? 0.248 0.292 -26.483 1.00 68.12 90 PRO A C 1
ATOM 724 O O . PRO A 1 90 ? 0.005 -0.909 -26.434 1.00 68.12 90 PRO A O 1
ATOM 727 N N . ASN A 1 91 ? -0.713 1.222 -26.386 1.00 71.31 91 ASN A N 1
ATOM 728 C CA . ASN A 1 91 ? -2.140 0.912 -26.216 1.00 71.31 91 ASN A CA 1
ATOM 729 C C . ASN A 1 91 ? -2.823 0.482 -27.523 1.00 71.31 91 ASN A C 1
ATOM 731 O O . ASN A 1 91 ? -3.922 -0.061 -27.488 1.00 71.31 91 ASN A O 1
ATOM 735 N N . ALA A 1 92 ? -2.187 0.732 -28.671 1.00 77.25 92 ALA A N 1
ATOM 736 C CA . ALA A 1 92 ? -2.690 0.364 -29.993 1.00 77.25 92 ALA A CA 1
ATOM 737 C C . ALA A 1 92 ? -1.805 -0.680 -30.700 1.00 77.25 92 ALA A C 1
ATOM 739 O O . ALA A 1 92 ? -1.979 -0.902 -31.896 1.00 77.25 92 ALA A O 1
ATOM 740 N N . CYS A 1 93 ? -0.851 -1.310 -29.997 1.00 77.19 93 CYS A N 1
ATOM 741 C CA . CYS A 1 93 ? -0.072 -2.418 -30.557 1.00 77.19 93 CYS A CA 1
ATOM 742 C C . CYS A 1 93 ? -0.715 -3.771 -30.238 1.00 77.19 93 CYS A C 1
ATOM 744 O O . CYS A 1 93 ? -1.274 -3.970 -29.163 1.00 77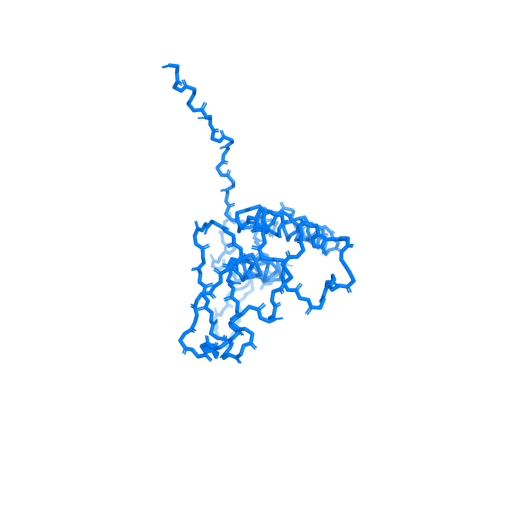.19 93 CYS A O 1
ATOM 746 N N . GLU A 1 94 ? -0.517 -4.751 -31.119 1.00 78.50 94 GLU A N 1
ATOM 747 C CA . GLU A 1 94 ? -0.899 -6.155 -30.884 1.00 78.50 94 GLU A CA 1
ATOM 748 C C . GLU A 1 94 ? -0.196 -6.770 -29.661 1.00 78.50 94 GLU A C 1
ATOM 750 O O . GLU A 1 94 ? -0.674 -7.719 -29.051 1.00 78.50 94 GLU A O 1
ATOM 755 N N . CYS A 1 95 ? 0.936 -6.192 -29.263 1.00 78.50 95 CYS A N 1
ATOM 756 C CA . CYS A 1 95 ? 1.687 -6.560 -28.073 1.00 78.50 95 CYS A CA 1
ATOM 757 C C . CYS A 1 95 ? 1.125 -6.005 -26.749 1.00 78.50 95 CYS A C 1
ATOM 759 O O . CYS A 1 95 ? 1.706 -6.286 -25.693 1.00 78.50 95 CYS A O 1
ATOM 761 N N . HIS A 1 96 ? 0.037 -5.226 -26.777 1.00 70.19 96 HIS A N 1
ATOM 762 C CA . HIS A 1 96 ? -0.555 -4.603 -25.594 1.00 70.19 96 HIS A CA 1
ATOM 763 C C . HIS A 1 96 ? -0.904 -5.662 -24.535 1.00 70.19 96 HIS A C 1
ATOM 765 O O . HIS A 1 96 ? -1.467 -6.710 -24.841 1.00 70.19 96 HIS A O 1
ATOM 771 N N . GLY A 1 97 ? -0.511 -5.425 -23.282 1.00 70.25 97 GLY A N 1
ATOM 772 C CA . GLY A 1 97 ? -0.703 -6.364 -22.167 1.00 70.25 97 GLY A CA 1
ATOM 773 C C . GLY A 1 97 ? 0.289 -7.538 -22.099 1.00 70.25 97 GLY A C 1
ATOM 774 O O . GLY A 1 97 ? 0.490 -8.083 -21.018 1.00 70.25 97 GLY A O 1
ATOM 775 N N . SER A 1 98 ? 0.959 -7.898 -23.201 1.00 74.62 98 SER A N 1
ATOM 776 C CA . SER A 1 98 ? 1.999 -8.950 -23.221 1.00 74.62 98 SER A CA 1
ATOM 777 C C . SER A 1 98 ? 3.420 -8.423 -22.987 1.00 74.62 98 SER A C 1
ATOM 779 O O . SER A 1 98 ? 4.299 -9.171 -22.558 1.00 74.62 98 SER A O 1
ATOM 781 N N . ARG A 1 99 ? 3.655 -7.132 -23.263 1.00 78.12 99 ARG A N 1
ATOM 782 C CA . ARG A 1 99 ? 4.945 -6.450 -23.081 1.00 78.12 99 ARG A CA 1
ATOM 783 C C . ARG A 1 99 ? 4.765 -5.106 -22.386 1.00 78.12 99 ARG A C 1
ATOM 785 O O . ARG A 1 99 ? 3.759 -4.426 -22.587 1.00 78.12 99 ARG A O 1
ATOM 792 N N . CYS A 1 100 ? 5.764 -4.701 -21.606 1.00 75.75 100 CYS A N 1
ATOM 793 C CA . CYS A 1 100 ? 5.739 -3.426 -20.888 1.00 75.75 100 CYS A CA 1
ATOM 794 C C . CYS A 1 100 ? 6.007 -2.252 -21.848 1.00 75.75 100 CYS A C 1
ATOM 796 O O . CYS A 1 100 ? 6.931 -2.342 -22.649 1.00 75.75 100 CYS A O 1
ATOM 798 N N . PRO A 1 101 ? 5.282 -1.128 -21.786 1.00 75.25 101 PRO A N 1
ATOM 799 C CA . PRO A 1 101 ? 5.575 0.036 -22.623 1.00 75.25 101 PRO A CA 1
ATOM 800 C C . PRO A 1 101 ? 6.930 0.654 -22.260 1.00 75.25 101 PRO A C 1
ATOM 802 O O . PRO A 1 101 ? 7.148 1.016 -21.105 1.00 75.25 101 PRO A O 1
ATOM 805 N N . VAL A 1 102 ? 7.844 0.806 -23.229 1.00 73.94 102 VAL A N 1
ATOM 806 C CA . VAL A 1 102 ? 9.148 1.432 -22.944 1.00 73.94 102 VAL A CA 1
ATOM 807 C C . VAL A 1 102 ? 9.022 2.947 -22.783 1.00 73.94 102 VAL A C 1
ATOM 809 O O . VAL A 1 102 ? 9.702 3.519 -21.938 1.00 73.94 102 VAL A O 1
ATOM 812 N N . GLN A 1 103 ? 8.156 3.596 -23.573 1.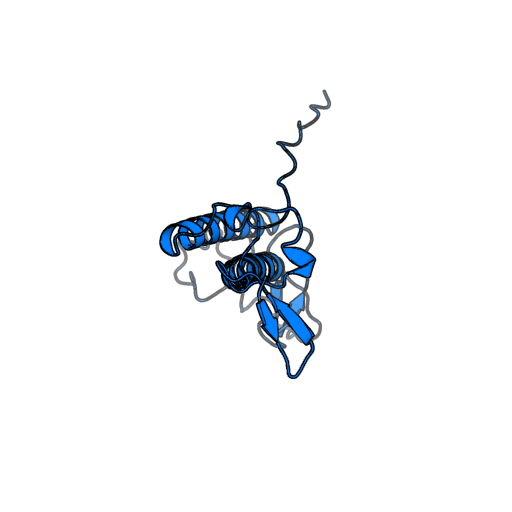00 68.88 103 GLN A N 1
ATOM 813 C CA . GLN A 1 103 ? 8.100 5.058 -23.716 1.00 68.88 103 GLN A CA 1
ATOM 814 C C . GLN A 1 103 ? 7.176 5.769 -22.719 1.00 68.88 103 GLN A C 1
ATOM 816 O O . GLN A 1 103 ? 7.056 6.990 -22.789 1.00 68.88 103 GLN A O 1
ATOM 821 N N . SER A 1 104 ? 6.521 5.061 -21.797 1.00 72.31 104 SER A N 1
ATOM 822 C CA . SER A 1 104 ? 5.699 5.735 -20.791 1.00 72.31 104 SER A CA 1
ATOM 823 C C . SER A 1 104 ? 6.566 6.378 -19.707 1.00 72.31 104 SER A C 1
ATOM 825 O O . SER A 1 104 ? 7.635 5.868 -19.349 1.00 72.31 104 SER A O 1
ATOM 827 N N . SER A 1 105 ? 6.125 7.537 -19.214 1.00 80.81 105 SER A N 1
ATOM 828 C CA . SER A 1 105 ? 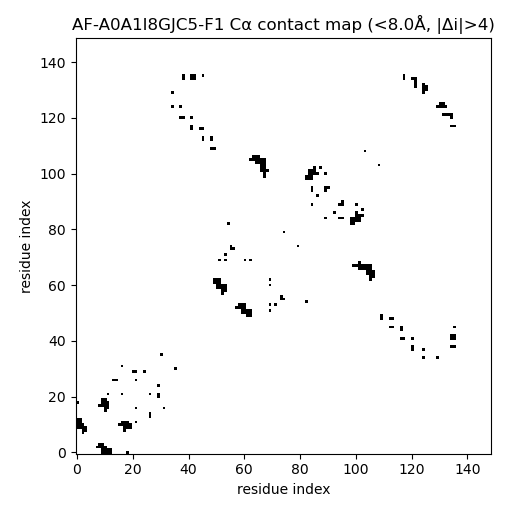6.782 8.216 -18.101 1.00 80.81 105 SER A CA 1
ATOM 829 C C . SER A 1 105 ? 6.534 7.441 -16.811 1.00 80.81 105 SER A C 1
ATOM 831 O O . SER A 1 105 ? 5.388 7.164 -16.454 1.00 80.81 105 SER A O 1
ATOM 833 N N . THR A 1 106 ? 7.616 7.139 -16.089 1.00 79.75 106 THR A N 1
ATOM 834 C CA . THR A 1 106 ? 7.549 6.494 -14.771 1.00 79.75 106 THR A CA 1
ATOM 835 C C . THR A 1 106 ? 6.638 7.287 -13.829 1.00 79.75 106 THR A C 1
ATOM 837 O O . THR A 1 106 ? 5.791 6.698 -13.169 1.00 79.75 106 THR A O 1
ATOM 840 N N . GLU A 1 107 ? 6.740 8.619 -13.838 1.00 83.81 107 GLU A N 1
ATOM 841 C CA . GLU A 1 107 ? 5.950 9.505 -12.974 1.00 83.81 107 GLU A CA 1
ATOM 842 C C . GLU A 1 107 ? 4.456 9.475 -13.313 1.00 83.81 107 GLU A C 1
ATOM 844 O O . GLU A 1 107 ? 3.611 9.460 -12.417 1.00 83.81 107 GLU A O 1
ATOM 849 N N . GLU A 1 108 ? 4.109 9.469 -14.603 1.00 83.88 108 GLU A N 1
ATOM 850 C CA . GLU A 1 108 ? 2.712 9.440 -15.048 1.00 83.88 108 GLU A CA 1
ATOM 851 C C . GLU A 1 108 ? 2.065 8.090 -14.735 1.00 83.88 108 GLU A C 1
ATOM 853 O O . GLU A 1 108 ? 0.925 8.048 -14.268 1.00 83.88 108 GLU A O 1
ATOM 858 N N . ASP A 1 109 ? 2.795 6.994 -14.950 1.00 83.06 109 ASP A N 1
ATOM 859 C CA . ASP A 1 109 ? 2.326 5.646 -14.633 1.00 83.06 109 ASP A CA 1
ATOM 860 C C . ASP A 1 109 ? 2.169 5.450 -13.121 1.00 83.06 109 ASP A C 1
ATOM 862 O O . ASP A 1 109 ? 1.142 4.938 -12.673 1.00 83.06 109 ASP A O 1
ATOM 866 N N . GLU A 1 110 ? 3.136 5.905 -12.319 1.00 86.38 110 GLU A N 1
ATOM 867 C CA . GLU A 1 110 ? 3.033 5.900 -10.857 1.00 86.38 110 GLU A CA 1
ATOM 868 C C . GLU A 1 110 ? 1.860 6.750 -10.372 1.00 86.38 110 GLU A C 1
ATOM 870 O O . GLU A 1 110 ? 1.077 6.297 -9.539 1.00 86.38 110 GLU A O 1
ATOM 875 N N . SER A 1 111 ? 1.691 7.960 -10.911 1.00 88.19 111 SER A N 1
ATOM 876 C CA . SER A 1 111 ? 0.597 8.859 -10.526 1.00 88.19 111 SER A CA 1
ATOM 877 C C . SER A 1 111 ? -0.765 8.256 -10.856 1.00 88.19 111 SER A C 1
ATOM 879 O O . SER A 1 111 ? -1.679 8.312 -10.031 1.00 88.19 111 SER A O 1
ATOM 881 N N . ARG A 1 112 ? -0.900 7.639 -12.037 1.00 88.44 112 ARG A N 1
ATOM 882 C CA . ARG A 1 112 ? -2.125 6.945 -12.451 1.00 88.44 112 ARG A CA 1
ATOM 883 C C . ARG A 1 112 ? -2.421 5.767 -11.526 1.00 88.44 112 ARG A C 1
ATOM 885 O O . ARG A 1 112 ? -3.523 5.694 -10.991 1.00 88.44 112 ARG A O 1
ATOM 892 N N . ALA A 1 113 ? -1.430 4.908 -11.280 1.00 90.06 113 ALA A N 1
ATOM 893 C CA . ALA A 1 113 ? -1.574 3.741 -10.415 1.00 90.06 113 ALA A CA 1
ATOM 894 C C . ALA A 1 113 ? -1.921 4.130 -8.969 1.00 90.06 113 ALA A C 1
ATOM 896 O O . ALA A 1 113 ? -2.836 3.564 -8.378 1.00 90.06 113 ALA A O 1
ATOM 897 N N . ILE A 1 114 ? -1.238 5.128 -8.400 1.00 91.44 114 ILE A N 1
ATOM 898 C CA . ILE A 1 114 ? -1.511 5.615 -7.041 1.00 91.44 114 ILE A CA 1
ATOM 899 C C . ILE A 1 114 ? -2.913 6.228 -6.957 1.00 91.44 114 ILE A C 1
ATOM 901 O O . ILE A 1 114 ? -3.640 5.950 -6.005 1.00 91.44 114 ILE A O 1
ATOM 905 N N . SER A 1 115 ? -3.317 7.039 -7.940 1.00 90.94 115 SER A N 1
ATOM 906 C CA . SER A 1 115 ? -4.660 7.635 -7.982 1.00 90.94 115 SER A CA 1
ATOM 907 C C . SER A 1 115 ? -5.754 6.565 -8.025 1.00 90.94 115 SER A C 1
ATOM 909 O O . SER A 1 115 ? -6.718 6.618 -7.259 1.00 90.94 115 SER A O 1
ATOM 911 N N . GLU A 1 116 ? -5.570 5.541 -8.859 1.00 93.25 116 GLU A N 1
ATOM 912 C CA . GLU A 1 116 ? -6.510 4.430 -8.969 1.00 93.25 116 GLU A CA 1
ATOM 913 C C . GLU A 1 116 ? -6.581 3.608 -7.674 1.00 93.25 116 GLU A C 1
ATOM 915 O O . GLU A 1 116 ? -7.671 3.316 -7.185 1.00 93.25 116 GLU A O 1
ATOM 920 N N . LEU A 1 117 ? -5.433 3.295 -7.065 1.00 94.69 117 LEU A N 1
ATOM 921 C CA . LEU A 1 117 ? -5.369 2.589 -5.783 1.00 94.69 117 LEU A CA 1
ATOM 922 C C . LEU A 1 117 ? -6.052 3.370 -4.659 1.00 94.69 117 LEU A C 1
ATOM 924 O O . LEU A 1 117 ? -6.758 2.771 -3.849 1.00 94.69 117 LEU A O 1
ATOM 928 N N . ARG A 1 118 ? -5.903 4.699 -4.627 1.00 93.19 118 ARG A N 1
ATOM 929 C CA . ARG A 1 118 ? -6.635 5.546 -3.677 1.00 93.19 118 ARG A CA 1
ATOM 930 C C . ARG A 1 118 ? -8.138 5.467 -3.886 1.00 93.19 118 ARG A C 1
ATOM 932 O O . ARG A 1 118 ? -8.868 5.264 -2.921 1.00 93.19 118 ARG A O 1
ATOM 939 N N . ALA A 1 119 ? -8.601 5.595 -5.129 1.00 93.81 119 ALA A N 1
ATOM 940 C CA . ALA A 1 119 ? -10.024 5.502 -5.445 1.00 93.81 119 ALA A CA 1
ATOM 941 C C . ALA A 1 119 ? -10.600 4.127 -5.064 1.00 93.81 119 ALA A C 1
ATOM 943 O O . ALA A 1 119 ? -11.680 4.048 -4.477 1.00 93.81 119 ALA A O 1
ATOM 944 N N . GLN A 1 120 ? -9.857 3.048 -5.332 1.00 95.31 120 GLN A N 1
ATOM 945 C CA . GLN A 1 120 ? -10.218 1.694 -4.912 1.00 95.31 120 GLN A CA 1
ATOM 946 C C . GLN A 1 120 ? -10.288 1.570 -3.383 1.00 95.31 120 GLN A C 1
ATOM 948 O O . GLN A 1 120 ? -11.243 0.986 -2.875 1.00 95.31 120 GLN A O 1
ATOM 953 N N . GLY A 1 121 ? -9.324 2.136 -2.649 1.00 94.81 121 GLY A N 1
ATOM 954 C CA . GLY A 1 121 ? -9.303 2.114 -1.184 1.00 94.81 121 GLY A CA 1
ATOM 955 C C . GLY A 1 121 ? -10.490 2.841 -0.556 1.00 94.81 121 GLY A C 1
ATOM 956 O O . GLY A 1 121 ? -11.160 2.277 0.306 1.00 94.81 121 GLY A O 1
ATOM 957 N N . LEU A 1 122 ? -10.813 4.041 -1.050 1.00 94.38 122 LEU A N 1
ATOM 958 C CA . LEU A 1 122 ? -11.978 4.813 -0.598 1.00 94.38 122 LEU A CA 1
ATOM 959 C C . LEU A 1 122 ? -13.295 4.091 -0.898 1.00 94.38 122 LEU A C 1
ATOM 961 O O . LEU A 1 122 ? -14.181 4.016 -0.047 1.00 94.38 122 LEU A O 1
ATOM 965 N N . LYS A 1 123 ? -13.417 3.500 -2.093 1.00 95.44 123 LYS A N 1
ATOM 966 C CA . LYS A 1 123 ? -14.581 2.681 -2.437 1.00 95.44 123 LYS A CA 1
ATOM 967 C C . LYS A 1 123 ? -14.727 1.502 -1.472 1.00 95.44 123 LYS A C 1
ATOM 969 O O . LYS A 1 123 ? -15.824 1.248 -0.993 1.00 95.44 123 LYS A O 1
ATOM 974 N N . ARG A 1 124 ? -13.627 0.821 -1.142 1.00 94.94 124 ARG A N 1
ATOM 975 C CA . ARG A 1 124 ? -13.654 -0.335 -0.239 1.00 94.94 124 ARG A CA 1
ATOM 976 C C . ARG A 1 124 ? -14.002 0.051 1.200 1.00 94.94 124 ARG A C 1
ATOM 978 O O . ARG A 1 124 ? -14.779 -0.655 1.827 1.00 94.94 124 ARG A O 1
ATOM 985 N N . GLN A 1 125 ? -13.517 1.196 1.693 1.00 93.69 125 GLN A N 1
ATOM 986 C CA . GLN A 1 125 ? -13.969 1.750 2.978 1.00 93.69 125 GLN A CA 1
ATOM 987 C C . GLN A 1 125 ? -15.488 1.954 2.992 1.00 93.69 125 GLN A C 1
ATOM 989 O O . GLN A 1 125 ? -16.152 1.539 3.937 1.00 93.69 125 GLN A O 1
ATOM 994 N N . ARG A 1 126 ? -16.045 2.540 1.926 1.00 93.19 126 ARG A N 1
ATOM 995 C CA . ARG A 1 126 ? -17.490 2.756 1.791 1.00 93.19 126 ARG A CA 1
ATOM 996 C C . ARG A 1 126 ? -18.277 1.449 1.741 1.00 93.19 126 ARG A C 1
ATOM 998 O O . ARG A 1 126 ? -19.271 1.323 2.450 1.00 93.19 126 ARG A O 1
ATOM 1005 N N . ASP A 1 127 ? -17.831 0.494 0.929 1.00 94.56 127 ASP A N 1
ATOM 1006 C CA . ASP A 1 127 ? -18.492 -0.804 0.757 1.00 94.56 127 ASP A CA 1
ATOM 1007 C C . ASP A 1 127 ? -18.478 -1.621 2.067 1.00 94.56 127 ASP A C 1
ATOM 1009 O O . ASP A 1 127 ? -19.452 -2.304 2.382 1.00 94.56 127 ASP A O 1
ATOM 1013 N N . GLU A 1 128 ? -17.413 -1.509 2.870 1.00 91.75 128 GLU A N 1
ATOM 1014 C CA . GLU A 1 128 ? -17.287 -2.157 4.187 1.00 91.75 128 GLU A CA 1
ATOM 1015 C C . GLU A 1 128 ? -17.930 -1.344 5.336 1.00 91.75 128 GLU A C 1
ATOM 1017 O O . GLU A 1 128 ? -17.929 -1.778 6.493 1.00 91.75 128 GLU A O 1
ATOM 1022 N N . GLY A 1 129 ? -18.507 -0.171 5.042 1.00 89.44 129 GLY A N 1
ATOM 1023 C CA . GLY A 1 129 ? -19.142 0.703 6.033 1.00 89.44 129 GLY A CA 1
ATOM 1024 C C . GLY A 1 129 ? -18.159 1.281 7.057 1.00 89.44 129 GLY A C 1
ATOM 1025 O O . GLY A 1 129 ? -18.520 1.518 8.213 1.00 89.44 129 GLY A O 1
ATOM 1026 N N . PHE A 1 130 ? -16.895 1.446 6.669 1.00 88.62 130 PHE A N 1
ATOM 1027 C CA . PHE A 1 130 ? -15.859 2.071 7.486 1.00 88.62 130 PHE A CA 1
ATOM 1028 C C . PHE A 1 130 ? -15.935 3.593 7.385 1.00 88.62 130 PHE A C 1
ATOM 1030 O O . PHE A 1 130 ? -16.590 4.148 6.503 1.00 88.62 130 PHE A O 1
ATOM 1037 N N . GLN A 1 131 ? -15.266 4.282 8.309 1.00 83.94 131 GLN A N 1
ATOM 1038 C CA . GLN A 1 131 ? -15.108 5.725 8.184 1.00 83.94 131 GLN A CA 1
ATOM 1039 C C . GLN A 1 131 ? -14.209 6.031 6.988 1.00 83.94 131 GLN A C 1
ATOM 1041 O O . GLN A 1 131 ? -13.169 5.400 6.805 1.00 83.94 131 GLN A O 1
ATOM 1046 N N . GLU A 1 132 ? -14.617 6.993 6.159 1.00 86.50 132 GLU A N 1
ATOM 1047 C CA . GLU A 1 132 ? -13.797 7.430 5.031 1.00 86.50 132 GLU A CA 1
ATOM 1048 C C . GLU A 1 132 ? -12.571 8.183 5.571 1.00 86.50 132 GLU A C 1
ATOM 1050 O O . GLU A 1 132 ? -12.681 9.297 6.088 1.00 86.50 132 GLU A O 1
ATOM 1055 N N . ARG A 1 133 ? -11.397 7.554 5.467 1.00 86.56 133 ARG A N 1
ATOM 1056 C CA . ARG A 1 133 ? -10.096 8.104 5.878 1.00 86.56 133 ARG A CA 1
ATOM 1057 C C . ARG A 1 133 ? -9.149 8.171 4.679 1.00 86.56 133 ARG A C 1
ATOM 1059 O O . ARG A 1 133 ? -9.223 7.302 3.808 1.00 86.56 133 ARG A O 1
ATOM 1066 N N . PRO A 1 134 ? -8.224 9.147 4.627 1.00 88.75 134 PRO A N 1
ATOM 1067 C CA . PRO A 1 134 ? -7.237 9.228 3.555 1.00 88.75 134 PRO A CA 1
ATOM 1068 C C . PRO A 1 134 ? -6.420 7.935 3.404 1.00 88.75 134 PRO A C 1
ATOM 1070 O O . PRO A 1 134 ? -5.977 7.344 4.387 1.00 88.75 134 PRO A O 1
ATOM 1073 N N . ILE A 1 135 ? -6.203 7.515 2.155 1.00 88.31 135 ILE A N 1
ATOM 1074 C CA . ILE A 1 135 ? -5.360 6.369 1.798 1.00 88.31 135 ILE A CA 1
ATOM 1075 C C . ILE A 1 135 ? -4.030 6.891 1.236 1.00 88.31 135 ILE A C 1
ATOM 1077 O O . ILE A 1 135 ? -3.985 7.514 0.168 1.00 88.31 135 ILE A O 1
ATOM 1081 N N . GLY A 1 136 ? -2.933 6.608 1.944 1.00 82.88 136 GLY A N 1
ATOM 1082 C CA . GLY A 1 136 ? -1.578 7.013 1.559 1.00 82.88 136 GLY A CA 1
ATOM 1083 C C . GLY A 1 136 ? -1.166 8.387 2.087 1.00 82.88 136 GLY A C 1
ATOM 1084 O O . GLY A 1 136 ? -1.917 9.011 2.830 1.00 82.88 136 GLY A O 1
ATOM 1085 N N . PRO A 1 137 ? 0.036 8.869 1.714 1.00 74.44 137 PRO A N 1
ATOM 1086 C CA . PRO A 1 137 ? 0.554 10.129 2.230 1.00 74.44 137 PRO A CA 1
ATOM 1087 C C . PRO A 1 137 ? -0.325 11.301 1.793 1.00 74.44 137 PRO A C 1
ATOM 1089 O O . PRO A 1 137 ? -0.823 11.309 0.655 1.00 74.44 137 PRO A O 1
ATOM 1092 N N . ASP A 1 138 ? -0.441 12.295 2.678 1.00 59.41 138 ASP A N 1
ATOM 1093 C CA . ASP A 1 138 ? -1.078 13.576 2.389 1.00 59.41 138 ASP A CA 1
ATOM 1094 C C . ASP A 1 138 ? -0.525 14.118 1.071 1.00 59.41 138 ASP A C 1
ATOM 1096 O O . ASP A 1 138 ? 0.686 14.265 0.885 1.00 59.41 138 ASP A O 1
ATOM 1100 N N . GLN A 1 139 ? -1.412 14.353 0.105 1.00 50.09 139 GLN A N 1
ATOM 1101 C CA . GLN A 1 139 ? -1.013 14.984 -1.143 1.00 50.09 139 GLN A CA 1
ATOM 1102 C C . GLN A 1 139 ? -0.524 16.393 -0.799 1.00 50.09 139 GLN A C 1
ATOM 1104 O O . GLN A 1 139 ? -1.330 17.186 -0.302 1.00 50.09 139 GLN A O 1
ATOM 1109 N N . PRO A 1 140 ? 0.747 16.750 -1.067 1.00 42.31 140 PRO A N 1
ATOM 1110 C CA . PRO A 1 140 ? 1.101 18.154 -1.052 1.00 42.31 140 PRO A CA 1
ATOM 1111 C C . PRO A 1 140 ? 0.175 18.843 -2.055 1.00 42.31 140 PRO A C 1
ATOM 1113 O O . PRO A 1 140 ? 0.011 18.372 -3.186 1.00 42.31 140 PRO A O 1
ATOM 1116 N N . GLY A 1 141 ? -0.484 19.918 -1.614 1.00 41.53 141 GLY A N 1
ATOM 1117 C CA . GLY A 1 141 ? -1.316 20.740 -2.486 1.00 41.53 141 GLY A CA 1
ATOM 1118 C C . GLY A 1 141 ? -0.548 21.130 -3.756 1.00 41.53 141 GLY A C 1
ATOM 1119 O O . GLY A 1 141 ? 0.686 21.089 -3.761 1.00 41.53 141 GLY A O 1
ATOM 1120 N N . PRO A 1 142 ? -1.248 21.487 -4.845 1.00 37.84 142 PRO A N 1
ATOM 1121 C CA . PRO A 1 142 ? -0.628 21.704 -6.146 1.00 37.84 142 PRO A CA 1
ATOM 1122 C C . PRO A 1 142 ? 0.605 22.602 -6.018 1.00 37.84 142 PRO A C 1
ATOM 1124 O O . PRO A 1 142 ? 0.505 23.759 -5.601 1.00 37.84 142 PRO A O 1
ATOM 1127 N N . SER A 1 143 ? 1.773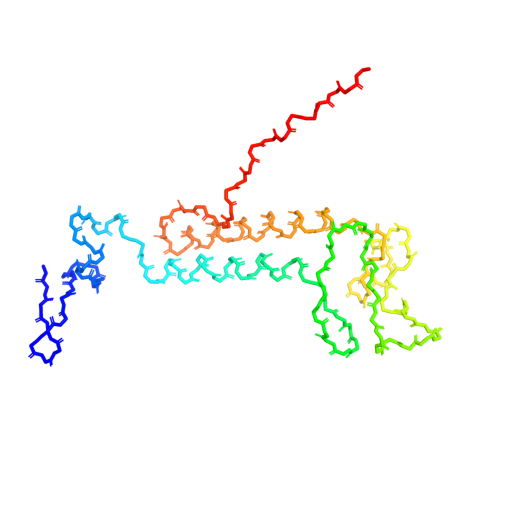 22.048 -6.361 1.00 46.00 143 SER A N 1
ATOM 1128 C CA . SER A 1 143 ? 3.020 22.803 -6.438 1.00 46.00 143 SER A CA 1
ATOM 1129 C C . SER A 1 143 ? 2.798 23.948 -7.418 1.00 46.00 143 SER A C 1
ATOM 1131 O O . SER A 1 143 ? 2.561 23.728 -8.611 1.00 46.00 143 SER A O 1
ATOM 1133 N N . LYS A 1 144 ? 2.807 25.184 -6.909 1.00 36.41 144 LYS A N 1
ATOM 1134 C CA . LYS A 1 144 ? 2.783 26.376 -7.753 1.00 36.41 144 LYS A CA 1
ATOM 1135 C C . LYS A 1 144 ? 4.046 26.315 -8.605 1.00 36.41 144 LYS A C 1
ATOM 1137 O O . LYS A 1 144 ? 5.132 26.593 -8.105 1.00 36.41 144 LYS A O 1
ATOM 1142 N N . ARG A 1 145 ? 3.916 25.934 -9.882 1.00 39.97 145 ARG A N 1
ATOM 1143 C CA . ARG A 1 145 ? 4.997 26.080 -10.862 1.00 39.97 145 ARG A CA 1
ATOM 1144 C C . ARG A 1 145 ? 5.427 27.545 -10.831 1.00 39.97 145 ARG A C 1
ATOM 1146 O O . ARG A 1 145 ? 4.680 28.410 -11.285 1.00 39.97 145 ARG A O 1
ATOM 1153 N N . SER A 1 146 ? 6.597 27.815 -10.255 1.00 46.28 146 SER A N 1
ATOM 1154 C CA . SER A 1 146 ? 7.256 29.109 -10.384 1.00 46.28 146 SER A CA 1
ATOM 1155 C C . SER A 1 146 ? 7.508 29.315 -11.872 1.00 46.28 146 SER A C 1
ATOM 1157 O O . SER A 1 146 ? 8.322 28.617 -12.478 1.00 46.28 146 SER A O 1
ATOM 1159 N N . ARG A 1 147 ? 6.732 30.208 -12.489 1.00 44.16 147 ARG A N 1
ATOM 1160 C CA . ARG A 1 147 ? 7.055 30.751 -13.803 1.00 44.16 147 ARG A CA 1
ATOM 1161 C C . ARG A 1 147 ? 8.307 31.598 -13.609 1.00 44.16 147 ARG A C 1
ATOM 1163 O O . ARG A 1 147 ? 8.211 32.730 -13.148 1.00 44.16 147 ARG A O 1
ATOM 1170 N N . HIS A 1 148 ? 9.465 31.031 -13.917 1.00 44.62 148 HIS A N 1
ATOM 1171 C CA . HIS A 1 148 ? 10.637 31.843 -14.203 1.00 44.62 148 HIS A CA 1
ATOM 1172 C C . HIS A 1 148 ? 10.418 32.464 -15.585 1.00 44.62 148 HIS A C 1
ATOM 1174 O O . HIS A 1 148 ? 10.407 31.751 -16.590 1.00 44.62 148 HIS A O 1
ATOM 1180 N N . SER A 1 149 ? 10.106 33.762 -15.567 1.00 42.75 149 SER A N 1
ATOM 1181 C CA . SER A 1 149 ? 10.158 34.668 -16.717 1.00 42.75 149 SER A CA 1
ATOM 1182 C C . SER A 1 149 ? 11.594 35.073 -17.015 1.00 42.75 149 SER A C 1
ATOM 1184 O O . SER A 1 149 ? 12.381 35.151 -16.042 1.00 42.75 149 SER A O 1
#

pLDDT: mean 81.23, std 13.53, range [36.41, 95.44]

Foldseek 3Di:
DDADPPPRFDADPPQRHGCVQCPPHDPQVDQDPVNVVLLVVLQVQLVCLQWDAQPPPRDTDGDPKDWPDDDDPPADPVPNCPQEDPDPDLVPDPCNPRHHHRHDISVVSSVVSNVVSQVVSQVVCVVVVHPRDGRYDDPDPDDPPPPPD

Solvent-accessible surface area (backbone atoms only — not comparable to full-atom values): 9348 Å² total; per-residue (Å²): 114,42,70,40,92,87,75,68,51,45,20,32,78,86,76,64,46,52,32,84,84,41,60,99,55,56,78,88,75,53,81,48,72,69,55,53,50,54,45,49,55,46,39,52,50,47,54,49,59,53,46,44,62,42,91,83,84,57,52,78,42,79,68,98,58,56,46,56,77,78,90,57,93,86,48,55,91,88,58,72,53,78,61,41,31,85,54,95,52,42,90,77,39,94,54,46,91,79,32,48,52,36,83,45,46,41,61,60,53,35,51,51,50,42,52,50,50,36,54,51,48,51,50,48,27,55,76,71,69,46,79,88,64,89,64,61,79,83,74,77,70,84,78,76,77,78,78,82,126

Radius of gyration: 22.69 Å; Cα contacts (8 Å, |Δi|>4): 146; chains: 1; bounding box: 43×49×66 Å

Organism: NCBI:txid282301

InterPro domains:
  IPR044066 TRIAD supradomain [PS51873] (1-109)
  IPR051628 Linear Ubiquitination-Associated E3 Ligases [PTHR22770] (1-73)

Secondary structure (DSSP, 8-state):
-EE-TTT--EE-TTT--BHHHHTTS-TTTSPPHHHHHHHHHHHHHHHHHTEEE-TTT--EEE--SSBS----TTS-TT-TTTTEE--S-GGGSTTTTTSEESSSBHHHHHHHHHHHHHHHHHHHHHHTT------SSPPPPP-------

Sequence (149 aa):
VFTCLNCEKEVCRLCGTDWEEHFGKRCSEIERDAETRLRREFEERMTQARVRTCYQCKTAVMKNGGCNHITCSSLPANDPYSHFCNHPNPNACECHGSRCPVQSSTEEDESRAISELRAQGLKRQRDEGFQERPIGPDQPGPSKRSRHS

Nearest PDB structures (foldseek):
  7m4m-assembly1_A  TM=5.394E-01  e=4.992E-10  Homo sapiens
  7m4m-assembly2_B  TM=5.204E-01  e=6.100E-10  Homo sapiens
  8eb0-assembly1_A  TM=5.218E-01  e=8.838E-09  Homo sapiens
  7m4n-assembly2_B  TM=6.208E-01  e=2.120E-06  Homo sapiens
  7m4o-assembly1_A  TM=6.142E-01  e=8.070E-06  Homo sapiens

Mean predicted aligned error: 10.41 Å